Protein AF-A0A967CZC4-F1 (afdb_monomer_lite)

Structure (mmCIF, N/CA/C/O backbone):
data_AF-A0A967CZC4-F1
#
_entry.id   AF-A0A967CZC4-F1
#
loop_
_atom_site.group_PDB
_atom_site.id
_atom_site.type_symbol
_atom_site.label_atom_id
_atom_site.label_alt_id
_atom_site.label_comp_id
_atom_site.label_asym_id
_atom_site.label_entity_id
_atom_site.label_seq_id
_atom_site.pdbx_PDB_ins_code
_atom_site.Cartn_x
_atom_site.Cartn_y
_atom_site.Cartn_z
_atom_site.occupancy
_atom_site.B_iso_or_equiv
_atom_site.auth_seq_id
_atom_site.auth_comp_id
_atom_site.auth_asym_id
_atom_site.auth_atom_id
_atom_site.pdbx_PDB_model_num
ATOM 1 N N . GLY A 1 1 ? 10.752 11.938 -12.360 1.00 60.97 1 GLY A N 1
ATOM 2 C CA . GLY A 1 1 ? 12.093 12.480 -12.692 1.00 60.97 1 GLY A CA 1
ATOM 3 C C . GLY A 1 1 ? 12.922 11.416 -13.391 1.00 60.97 1 GLY A C 1
ATOM 4 O O . GLY A 1 1 ? 12.366 10.380 -13.727 1.00 60.97 1 GLY A O 1
ATOM 5 N N . ALA A 1 2 ? 14.230 11.618 -13.576 1.00 79.44 2 ALA A N 1
ATOM 6 C CA . ALA A 1 2 ? 15.108 10.670 -14.288 1.00 79.44 2 ALA A CA 1
ATOM 7 C C . ALA A 1 2 ? 15.098 9.224 -13.729 1.00 79.44 2 ALA A C 1
ATOM 9 O O . ALA A 1 2 ? 15.350 8.278 -14.472 1.00 79.44 2 ALA A O 1
ATOM 10 N N . ALA A 1 3 ? 14.755 9.038 -12.449 1.00 81.06 3 ALA A N 1
ATOM 11 C CA . ALA A 1 3 ? 14.599 7.726 -11.815 1.00 81.06 3 ALA A CA 1
ATOM 12 C C . ALA A 1 3 ? 13.300 6.983 -12.204 1.00 81.06 3 ALA A C 1
ATOM 14 O O . ALA A 1 3 ? 13.224 5.769 -12.069 1.00 81.06 3 ALA A O 1
ATOM 15 N N . GLY A 1 4 ? 12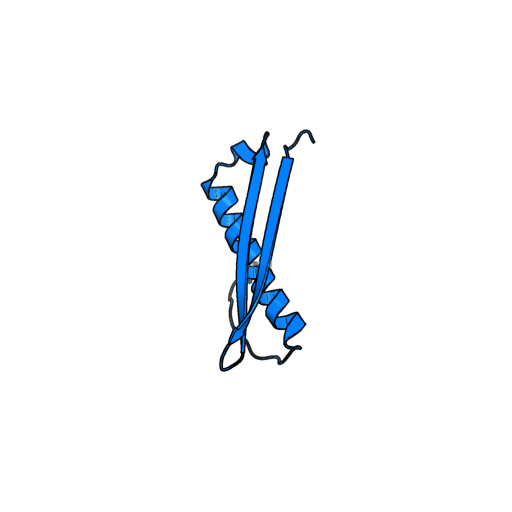.282 7.673 -12.722 1.00 86.88 4 GLY A N 1
ATOM 16 C CA . GLY A 1 4 ? 10.947 7.120 -12.967 1.00 86.88 4 GLY A CA 1
ATOM 17 C C . GLY A 1 4 ? 9.842 7.896 -12.251 1.00 86.88 4 GLY A C 1
ATOM 18 O O . GLY A 1 4 ? 10.052 9.031 -11.794 1.00 86.88 4 GLY A O 1
ATOM 19 N N . PHE A 1 5 ? 8.654 7.296 -12.200 1.00 84.31 5 PHE A N 1
ATOM 20 C CA . PHE A 1 5 ? 7.477 7.827 -11.513 1.00 84.31 5 PHE A CA 1
ATOM 21 C C . PHE A 1 5 ? 6.678 6.709 -10.843 1.00 84.31 5 PHE A C 1
ATOM 23 O O . PHE A 1 5 ? 6.660 5.582 -11.330 1.00 84.31 5 PHE A O 1
ATOM 30 N N . ALA A 1 6 ? 5.983 7.061 -9.765 1.00 84.31 6 ALA A N 1
ATOM 31 C CA . ALA A 1 6 ? 4.942 6.258 -9.146 1.00 84.31 6 ALA A CA 1
ATOM 32 C C . ALA A 1 6 ? 3.731 7.165 -8.894 1.00 84.31 6 ALA A C 1
ATOM 34 O O . ALA A 1 6 ? 3.892 8.306 -8.457 1.00 84.31 6 ALA A O 1
ATOM 35 N N . LYS A 1 7 ? 2.534 6.684 -9.215 1.00 83.56 7 LYS A N 1
ATOM 36 C CA . LYS A 1 7 ? 1.256 7.320 -8.879 1.00 83.56 7 LYS A CA 1
ATOM 37 C C . LYS A 1 7 ? 0.372 6.262 -8.254 1.00 83.56 7 LYS A C 1
ATOM 39 O O . LYS A 1 7 ? 0.337 5.156 -8.777 1.00 83.56 7 LYS A O 1
ATOM 44 N N . GLY A 1 8 ? -0.353 6.594 -7.200 1.00 81.62 8 GLY A N 1
ATOM 45 C CA . GLY A 1 8 ? -1.307 5.666 -6.618 1.00 81.62 8 GLY A CA 1
ATOM 46 C C . GLY A 1 8 ? -2.480 6.377 -5.977 1.00 81.62 8 GLY A C 1
ATOM 47 O O . GLY A 1 8 ? -2.419 7.579 -5.710 1.00 81.62 8 GLY A O 1
ATOM 48 N N . SER A 1 9 ? -3.541 5.619 -5.762 1.00 84.50 9 SER A N 1
ATOM 49 C CA . SER A 1 9 ? -4.737 6.022 -5.036 1.00 84.50 9 SER A CA 1
ATOM 50 C C . SER A 1 9 ? -5.166 4.881 -4.131 1.00 84.50 9 SER A C 1
ATOM 52 O O . SER A 1 9 ? -5.063 3.718 -4.515 1.00 84.50 9 SER A O 1
ATOM 54 N N . ALA A 1 10 ? -5.672 5.225 -2.953 1.00 84.69 10 ALA A N 1
ATOM 55 C CA . ALA A 1 10 ? -6.231 4.272 -2.012 1.00 84.69 10 ALA A CA 1
ATOM 56 C C . ALA A 1 10 ? -7.676 4.659 -1.698 1.00 84.69 10 ALA A C 1
ATOM 58 O O . ALA A 1 10 ? -7.971 5.833 -1.459 1.00 84.69 10 ALA A O 1
ATOM 59 N N . LYS A 1 11 ? -8.565 3.670 -1.678 1.00 89.81 11 LYS A N 1
ATOM 60 C CA . LYS A 1 11 ? -9.917 3.792 -1.143 1.00 89.81 11 LYS A CA 1
ATOM 61 C C . LYS A 1 11 ? -9.962 3.037 0.175 1.00 89.81 11 LYS A C 1
ATOM 63 O O . LYS A 1 11 ? -9.677 1.847 0.200 1.00 89.81 11 LYS A O 1
ATOM 68 N N . VAL A 1 12 ? -10.329 3.730 1.248 1.00 86.75 12 VAL A N 1
ATOM 69 C CA . VAL A 1 12 ? -10.449 3.155 2.592 1.00 86.75 12 VAL A CA 1
ATOM 70 C C . VAL A 1 12 ? -11.902 3.247 3.033 1.00 86.75 12 VAL A C 1
ATOM 72 O O . VAL A 1 12 ? -12.540 4.287 2.859 1.00 86.75 12 VAL A O 1
ATOM 75 N N . VAL A 1 13 ? -12.422 2.154 3.582 1.00 91.44 13 VAL A N 1
ATOM 76 C CA . VAL A 1 13 ? -13.774 2.060 4.135 1.00 91.44 13 VAL A CA 1
ATOM 77 C C . VAL A 1 13 ? -13.671 1.522 5.554 1.00 91.44 13 VAL A C 1
ATOM 79 O O . VAL A 1 13 ? -13.060 0.479 5.781 1.00 91.44 13 VAL A O 1
ATOM 82 N N . LEU A 1 14 ? -14.275 2.243 6.493 1.00 90.00 14 LEU A N 1
ATOM 83 C CA . LEU A 1 14 ? -14.447 1.815 7.876 1.00 90.00 14 LEU A CA 1
ATOM 84 C C . LEU A 1 14 ? -15.908 1.423 8.061 1.00 90.00 14 LEU A C 1
ATOM 86 O O . LEU A 1 14 ? -16.796 2.196 7.700 1.00 90.00 14 LEU A O 1
ATOM 90 N N . THR A 1 15 ? -16.142 0.225 8.580 1.00 93.75 15 THR A N 1
ATOM 91 C CA . THR A 1 15 ? -17.486 -0.290 8.862 1.00 93.75 15 THR A CA 1
ATOM 92 C C . THR A 1 15 ? -17.531 -0.762 10.305 1.00 93.75 15 THR A C 1
ATOM 94 O O . THR A 1 15 ? -16.597 -1.421 10.761 1.00 93.75 15 THR A O 1
ATOM 97 N N . ASP A 1 16 ? -18.599 -0.421 11.018 1.00 94.12 16 ASP A N 1
ATOM 98 C CA . ASP A 1 16 ? -18.834 -0.956 12.355 1.00 94.12 16 ASP A CA 1
ATOM 99 C C . ASP A 1 16 ? -19.158 -2.451 12.253 1.00 94.12 16 ASP A C 1
ATOM 101 O O . ASP A 1 16 ? -20.023 -2.854 11.473 1.00 94.12 16 ASP A O 1
ATOM 105 N N . GLU A 1 17 ? -18.471 -3.271 13.043 1.00 93.69 17 GLU A N 1
ATOM 106 C CA . GLU A 1 17 ? -18.759 -4.697 13.196 1.00 93.69 17 GLU A CA 1
ATOM 107 C C . GLU A 1 17 ? -18.873 -5.061 14.679 1.00 93.69 17 GLU A C 1
ATOM 109 O O . GLU A 1 17 ? -18.443 -4.331 15.575 1.00 93.69 17 GLU A O 1
ATOM 114 N N . GLU A 1 18 ? -19.485 -6.208 14.964 1.00 91.50 18 GLU A N 1
ATOM 115 C CA . GLU A 1 18 ? -19.639 -6.668 16.337 1.00 91.50 18 GLU A CA 1
ATOM 116 C C . GLU A 1 18 ? -18.257 -6.962 16.951 1.00 91.50 18 GLU A C 1
ATOM 118 O O . GLU A 1 18 ? -17.540 -7.862 16.519 1.00 91.50 18 GLU A O 1
ATOM 123 N N . GLY A 1 19 ? -17.862 -6.166 17.949 1.00 86.00 19 GLY A N 1
ATOM 124 C CA . GLY A 1 19 ? -16.553 -6.276 18.598 1.00 86.00 19 GLY A CA 1
ATOM 125 C C . GLY A 1 19 ? -15.451 -5.376 18.026 1.00 86.00 19 GLY A C 1
ATOM 126 O O . GLY A 1 19 ? -14.319 -5.463 18.504 1.00 86.00 19 GLY A O 1
ATOM 127 N N . GLY A 1 20 ? -15.741 -4.485 17.068 1.00 85.75 20 GLY A N 1
ATOM 128 C CA . GLY A 1 20 ? -14.758 -3.495 16.620 1.00 85.75 20 GLY A CA 1
ATOM 129 C C . GLY A 1 20 ? -15.119 -2.738 15.343 1.00 85.75 20 GLY A C 1
ATOM 130 O O . GLY A 1 20 ? -16.278 -2.561 14.987 1.00 85.75 20 GLY A O 1
ATOM 131 N N . THR A 1 21 ? -14.088 -2.271 14.644 1.00 86.38 21 THR A N 1
ATOM 132 C CA . THR A 1 21 ? -14.222 -1.603 13.345 1.00 86.38 21 THR A CA 1
ATOM 133 C C . THR A 1 21 ? -13.476 -2.415 12.300 1.00 86.38 21 THR A C 1
ATOM 135 O O . THR A 1 21 ? -12.268 -2.631 12.422 1.00 86.38 21 THR A O 1
ATOM 138 N N . LEU A 1 22 ? -14.178 -2.828 11.248 1.00 87.38 22 LEU A N 1
ATOM 139 C CA . LEU A 1 22 ? -13.564 -3.453 10.087 1.00 87.38 22 LEU A CA 1
ATOM 140 C C . LEU A 1 22 ? -13.016 -2.367 9.156 1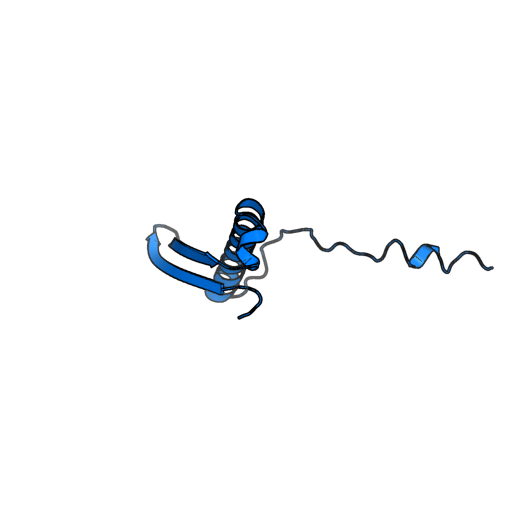.00 87.38 22 LEU A C 1
ATOM 142 O O . LEU A 1 22 ? -13.762 -1.532 8.638 1.00 87.38 22 LEU A O 1
ATOM 146 N N . LEU A 1 23 ? -11.706 -2.404 8.907 1.00 86.88 23 LEU A N 1
ATOM 147 C CA . LEU A 1 23 ? -11.043 -1.569 7.909 1.00 86.88 23 LEU A CA 1
ATOM 148 C C . LEU A 1 23 ? -10.840 -2.378 6.627 1.00 86.88 23 LEU A C 1
ATOM 150 O O . LEU A 1 23 ? -10.059 -3.326 6.597 1.00 86.88 23 LEU A O 1
ATOM 154 N N . SER A 1 24 ? -11.501 -1.958 5.551 1.00 87.50 24 SER A N 1
ATOM 155 C CA . SER A 1 24 ? -11.269 -2.469 4.196 1.00 87.50 24 SER A CA 1
ATOM 156 C C . SER A 1 24 ? -10.559 -1.427 3.342 1.00 87.50 24 SER A C 1
ATOM 158 O O . SER A 1 24 ? -10.850 -0.232 3.434 1.00 87.50 24 SER A O 1
ATOM 160 N N . TYR A 1 25 ? -9.645 -1.873 2.483 1.00 82.56 25 TYR A N 1
ATOM 161 C CA . TYR A 1 25 ? -8.913 -0.987 1.589 1.00 82.56 25 TYR A CA 1
ATOM 162 C C . TYR A 1 25 ? -8.729 -1.586 0.195 1.00 82.56 25 TYR A C 1
ATOM 164 O O . TYR A 1 25 ? -8.611 -2.798 0.032 1.00 82.56 25 TYR A O 1
ATOM 172 N N . ASP A 1 26 ? -8.681 -0.708 -0.801 1.00 84.69 26 ASP A N 1
ATOM 173 C CA . ASP A 1 26 ? -8.337 -1.019 -2.188 1.00 84.69 26 ASP A CA 1
ATOM 174 C C . ASP A 1 26 ? -7.303 0.005 -2.668 1.00 84.69 26 ASP A C 1
ATOM 176 O O . ASP A 1 26 ? -7.462 1.208 -2.437 1.00 84.69 26 ASP A O 1
ATOM 180 N N . VAL A 1 27 ? -6.218 -0.464 -3.280 1.00 80.19 27 VAL A N 1
ATOM 181 C CA . VAL A 1 27 ? -5.079 0.367 -3.684 1.00 80.19 27 VAL A CA 1
ATOM 182 C C . VAL A 1 27 ? -4.755 0.101 -5.144 1.00 80.19 27 VAL A C 1
ATOM 184 O O . VAL A 1 27 ? -4.408 -1.012 -5.530 1.00 80.19 27 VAL A O 1
ATOM 187 N N . GLU A 1 28 ? -4.763 1.167 -5.939 1.00 81.62 28 GLU A N 1
ATOM 188 C CA . GLU A 1 28 ? -4.262 1.152 -7.309 1.00 81.62 28 GLU A CA 1
ATOM 189 C C . GLU A 1 28 ? -2.953 1.941 -7.370 1.00 81.62 28 GLU A C 1
ATOM 191 O O . GLU A 1 28 ? -2.877 3.072 -6.887 1.00 81.62 28 GLU A O 1
ATOM 196 N N . ALA A 1 29 ? -1.922 1.376 -7.999 1.00 81.44 29 ALA A N 1
ATOM 197 C CA . ALA A 1 29 ? -0.654 2.059 -8.218 1.00 81.44 29 ALA A CA 1
ATOM 198 C C . ALA A 1 29 ? -0.097 1.794 -9.622 1.00 81.44 29 ALA A C 1
ATOM 200 O O . ALA A 1 29 ? -0.176 0.693 -10.160 1.00 81.44 29 ALA A O 1
ATOM 201 N N . LYS A 1 30 ? 0.503 2.826 -10.217 1.00 82.75 30 LYS A N 1
ATOM 202 C CA . LYS A 1 30 ? 1.160 2.808 -11.525 1.00 82.75 30 LYS A CA 1
ATOM 203 C C . LYS A 1 30 ? 2.595 3.298 -11.375 1.00 82.75 30 LYS A C 1
ATOM 205 O O . LYS A 1 30 ? 2.823 4.448 -10.993 1.00 82.75 30 LYS A O 1
ATOM 210 N N . VAL A 1 31 ? 3.553 2.442 -11.721 1.00 84.56 31 VAL A N 1
ATOM 211 C CA . VAL A 1 31 ? 4.992 2.732 -11.662 1.00 84.56 31 VAL A CA 1
ATOM 212 C C . VAL A 1 31 ? 5.588 2.635 -13.064 1.00 84.56 31 VAL A C 1
ATOM 214 O O . VAL A 1 31 ? 5.268 1.720 -13.817 1.00 84.56 31 VAL A O 1
ATOM 217 N N . GLY A 1 32 ? 6.451 3.582 -13.430 1.00 85.00 32 GLY A N 1
ATOM 218 C CA . GLY A 1 32 ? 7.059 3.645 -14.759 1.00 85.00 32 GLY A CA 1
ATOM 219 C C . GLY A 1 32 ? 8.468 4.233 -14.765 1.00 85.00 32 GLY A C 1
ATOM 220 O O . GLY A 1 32 ? 8.940 4.813 -13.784 1.00 85.00 32 GLY A O 1
ATOM 221 N N . GLY A 1 33 ? 9.156 4.092 -15.900 1.00 88.81 33 GLY A N 1
ATOM 222 C CA . GLY A 1 33 ? 10.554 4.502 -16.062 1.00 88.81 33 GLY A CA 1
ATOM 223 C C . GLY A 1 33 ? 11.535 3.498 -15.449 1.00 88.81 33 GLY A C 1
ATOM 224 O O . GLY A 1 33 ? 11.256 2.303 -15.417 1.00 88.81 33 GLY A O 1
ATOM 225 N N . LYS A 1 34 ? 12.692 3.967 -14.961 1.00 88.12 34 LYS A N 1
ATOM 226 C CA . LYS A 1 34 ? 13.737 3.075 -14.419 1.00 88.12 34 LYS A CA 1
ATOM 227 C C . LYS A 1 34 ? 13.276 2.308 -13.174 1.00 88.12 34 LYS A C 1
ATOM 229 O O . LYS A 1 34 ? 13.673 1.166 -13.000 1.00 88.12 34 LYS A O 1
ATOM 234 N N . LEU A 1 35 ? 12.375 2.876 -12.370 1.00 81.06 35 LEU A N 1
ATOM 235 C CA . LEU A 1 35 ? 11.749 2.172 -11.242 1.00 81.06 35 LEU A CA 1
ATOM 236 C C . LEU A 1 35 ? 11.005 0.895 -11.662 1.00 81.06 35 LEU A C 1
ATOM 238 O O . LEU A 1 35 ? 11.095 -0.111 -10.969 1.00 81.06 35 LEU A O 1
ATOM 242 N N . ALA A 1 36 ? 10.327 0.896 -12.813 1.00 83.62 36 ALA A N 1
ATOM 243 C CA . ALA A 1 36 ? 9.622 -0.292 -13.299 1.00 83.62 36 ALA A CA 1
ATOM 244 C C . ALA A 1 36 ? 10.580 -1.420 -13.734 1.00 83.62 36 ALA A C 1
ATOM 246 O O . ALA A 1 36 ? 10.179 -2.580 -13.796 1.00 83.62 36 ALA A O 1
ATOM 247 N N . GLN A 1 37 ? 11.858 -1.106 -13.989 1.00 88.62 37 GLN A N 1
ATOM 248 C CA . GLN A 1 37 ? 12.876 -2.091 -14.377 1.00 88.62 37 GLN A CA 1
ATOM 249 C C . GLN A 1 37 ? 13.296 -3.003 -13.218 1.00 88.62 37 GLN A C 1
ATOM 251 O O . GLN A 1 37 ? 13.917 -4.033 -13.460 1.00 88.62 37 GLN A O 1
ATOM 256 N N . LEU A 1 38 ? 12.932 -2.664 -11.975 1.00 85.06 38 LEU A N 1
ATOM 257 C CA . LEU A 1 38 ? 13.122 -3.539 -10.814 1.00 85.06 38 LEU A CA 1
ATOM 258 C C . LEU A 1 38 ? 12.250 -4.807 -10.891 1.00 85.06 38 LEU A C 1
ATOM 260 O O . LEU A 1 38 ? 12.530 -5.788 -10.206 1.00 85.06 38 LEU A O 1
ATOM 264 N N . GLY A 1 39 ? 11.227 -4.805 -11.753 1.00 81.75 39 GLY A N 1
ATOM 265 C CA . GLY A 1 39 ? 10.313 -5.924 -11.957 1.00 81.75 39 GLY A CA 1
ATOM 266 C C . GLY A 1 39 ? 9.170 -5.952 -10.939 1.00 81.75 39 GLY A C 1
ATOM 267 O O . GLY A 1 39 ? 9.323 -5.526 -9.793 1.00 81.75 39 GLY A O 1
ATOM 268 N N . SER A 1 40 ? 8.017 -6.481 -11.367 1.00 79.94 40 SER A N 1
ATOM 269 C CA . SER A 1 40 ? 6.782 -6.515 -10.566 1.00 79.94 40 SER A CA 1
ATOM 270 C C . SER A 1 40 ? 6.997 -7.170 -9.206 1.00 79.94 40 SER A C 1
ATOM 272 O O . SER A 1 40 ? 6.663 -6.582 -8.192 1.00 79.94 40 SER A O 1
ATOM 274 N N . ARG A 1 41 ? 7.695 -8.309 -9.149 1.00 83.19 41 ARG A N 1
ATOM 275 C CA . ARG A 1 41 ? 7.912 -9.055 -7.899 1.00 83.19 41 ARG A CA 1
ATOM 276 C C . ARG A 1 41 ? 8.614 -8.252 -6.793 1.00 83.19 41 ARG A C 1
ATOM 278 O O . ARG A 1 41 ? 8.273 -8.414 -5.624 1.00 83.19 41 ARG A O 1
ATOM 285 N N . ILE A 1 42 ? 9.607 -7.424 -7.134 1.00 83.56 42 ILE A N 1
ATOM 286 C CA . ILE A 1 42 ? 10.316 -6.596 -6.140 1.00 83.56 42 ILE A CA 1
ATOM 287 C C . ILE A 1 42 ? 9.410 -5.456 -5.669 1.00 83.56 42 ILE A C 1
ATOM 289 O O . ILE A 1 42 ? 9.345 -5.175 -4.473 1.00 83.56 42 ILE A O 1
ATOM 293 N N . ILE A 1 43 ? 8.691 -4.832 -6.605 1.00 80.75 43 ILE A N 1
ATOM 294 C CA . ILE A 1 43 ? 7.747 -3.748 -6.317 1.00 80.75 43 ILE A CA 1
ATOM 295 C C . ILE A 1 43 ? 6.602 -4.260 -5.433 1.00 80.75 43 ILE A C 1
ATOM 297 O O . ILE A 1 43 ? 6.314 -3.643 -4.411 1.00 80.75 43 ILE A O 1
ATOM 301 N N . ASP A 1 44 ? 6.024 -5.414 -5.762 1.00 82.00 44 ASP A N 1
ATOM 302 C CA . ASP A 1 44 ? 4.928 -6.045 -5.021 1.00 82.00 44 ASP A CA 1
ATOM 303 C C . ASP A 1 44 ? 5.354 -6.409 -3.592 1.00 82.00 44 ASP A C 1
ATOM 305 O O . ASP A 1 44 ? 4.630 -6.143 -2.633 1.00 82.00 44 ASP A O 1
ATOM 309 N N . GLY A 1 45 ? 6.558 -6.970 -3.420 1.00 84.81 45 GLY A N 1
ATOM 310 C CA . GLY A 1 45 ? 7.091 -7.305 -2.097 1.00 84.81 45 GLY A CA 1
ATOM 311 C C . GLY A 1 45 ? 7.314 -6.073 -1.215 1.00 84.81 45 GLY A C 1
ATOM 312 O O . GLY A 1 45 ? 6.993 -6.091 -0.026 1.00 84.81 45 GLY A O 1
ATOM 313 N N . PHE A 1 46 ? 7.824 -4.985 -1.797 1.00 82.81 46 PHE A N 1
ATOM 314 C CA . PHE A 1 46 ? 8.004 -3.723 -1.082 1.00 82.81 46 PHE A CA 1
ATOM 315 C C . PHE A 1 46 ? 6.664 -3.053 -0.747 1.00 82.81 46 PHE A C 1
ATOM 317 O O . PHE A 1 46 ? 6.486 -2.583 0.377 1.00 82.81 46 PHE A O 1
ATOM 324 N N . ALA A 1 47 ? 5.711 -3.057 -1.683 1.00 80.81 47 ALA A N 1
ATOM 325 C CA . ALA A 1 47 ? 4.372 -2.513 -1.477 1.00 80.81 47 ALA A CA 1
ATOM 326 C C . ALA A 1 47 ? 3.627 -3.252 -0.357 1.00 80.81 47 ALA A C 1
ATOM 328 O O . ALA A 1 47 ? 3.073 -2.604 0.530 1.00 80.81 47 ALA A O 1
ATOM 329 N N . LYS A 1 48 ? 3.684 -4.591 -0.341 1.00 82.88 48 LYS A N 1
ATOM 330 C CA . LYS A 1 48 ? 3.087 -5.402 0.727 1.00 82.88 4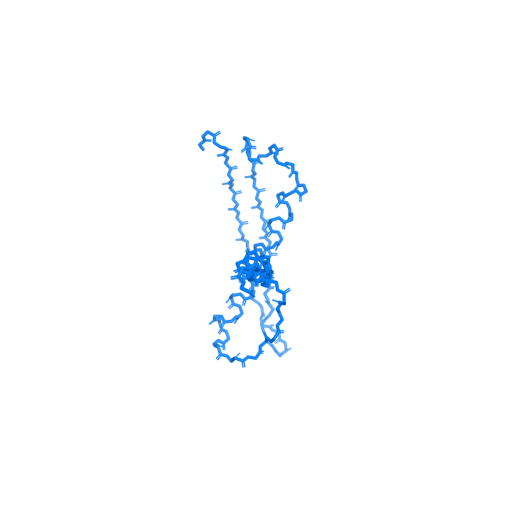8 LYS A CA 1
ATOM 331 C C . LYS A 1 48 ? 3.665 -5.046 2.098 1.00 82.88 48 LYS A C 1
ATOM 333 O O . LYS A 1 48 ? 2.909 -4.742 3.011 1.00 82.88 48 LYS A O 1
ATOM 338 N N . LYS A 1 49 ? 4.997 -4.982 2.215 1.00 84.06 49 LYS A N 1
ATOM 339 C CA . LYS A 1 49 ? 5.662 -4.599 3.471 1.00 84.06 49 LYS A CA 1
ATOM 340 C C . LYS A 1 49 ? 5.245 -3.203 3.948 1.00 84.06 49 LYS A C 1
ATOM 342 O O . LYS A 1 49 ? 5.046 -2.997 5.140 1.00 84.06 49 LYS A O 1
ATOM 347 N N . MET A 1 50 ? 5.142 -2.242 3.031 1.00 81.06 50 MET A N 1
ATOM 348 C CA . MET A 1 50 ? 4.724 -0.878 3.361 1.00 81.06 50 MET A CA 1
ATOM 349 C C . MET A 1 50 ? 3.271 -0.827 3.850 1.00 81.06 50 MET A C 1
ATOM 351 O O . MET A 1 50 ? 2.980 -0.088 4.786 1.00 81.06 50 MET A O 1
ATOM 355 N N . ALA A 1 51 ? 2.376 -1.618 3.248 1.00 82.00 51 ALA A N 1
ATOM 356 C CA . ALA A 1 51 ? 0.991 -1.735 3.695 1.00 82.00 51 ALA A CA 1
ATOM 357 C C . ALA A 1 51 ? 0.899 -2.358 5.097 1.00 82.00 51 ALA A C 1
ATOM 359 O O . ALA A 1 51 ? 0.215 -1.803 5.954 1.00 82.00 51 ALA A O 1
ATOM 360 N N . ASP A 1 52 ? 1.631 -3.450 5.347 1.00 82.62 52 ASP A N 1
ATOM 361 C CA . ASP A 1 52 ? 1.673 -4.108 6.660 1.00 82.62 52 ASP A CA 1
ATOM 362 C C . ASP A 1 52 ? 2.107 -3.114 7.755 1.00 82.62 52 ASP A C 1
ATOM 364 O O . ASP A 1 52 ? 1.421 -2.958 8.766 1.00 82.62 52 ASP A O 1
ATOM 368 N N . GLN A 1 53 ? 3.185 -2.361 7.503 1.00 82.81 53 GLN A N 1
ATOM 369 C CA . GLN A 1 53 ? 3.683 -1.339 8.428 1.00 82.81 53 GLN A CA 1
ATOM 370 C C . GLN A 1 53 ? 2.667 -0.208 8.649 1.00 82.81 53 GLN A C 1
ATOM 372 O O . GLN A 1 53 ? 2.455 0.211 9.784 1.00 82.81 53 GLN A O 1
ATOM 377 N N . PHE A 1 54 ? 2.014 0.278 7.587 1.00 84.06 54 PHE A N 1
ATOM 378 C CA . PHE A 1 54 ? 0.996 1.323 7.708 1.00 84.06 54 PHE A CA 1
ATOM 379 C C . PHE A 1 54 ? -0.146 0.899 8.634 1.00 84.06 54 PHE A C 1
ATOM 381 O O . PHE A 1 54 ? -0.547 1.681 9.491 1.00 84.06 54 PHE A O 1
ATOM 388 N N . PHE A 1 55 ? -0.676 -0.318 8.482 1.00 81.38 55 PHE A N 1
ATOM 389 C CA . PHE A 1 55 ? -1.801 -0.768 9.306 1.00 81.38 55 PHE A CA 1
ATOM 390 C C . PHE A 1 55 ? -1.402 -1.054 10.747 1.00 81.38 55 PHE A C 1
ATOM 392 O O . PHE A 1 55 ? -2.188 -0.775 11.654 1.00 81.38 55 PHE A O 1
ATOM 399 N N . GLU A 1 56 ? -0.189 -1.555 10.970 1.00 83.81 56 GLU A N 1
ATOM 400 C CA . GLU A 1 56 ? 0.367 -1.704 12.311 1.00 83.81 56 GLU A CA 1
ATOM 401 C C . GLU A 1 56 ? 0.466 -0.342 13.015 1.00 83.81 56 GLU A C 1
ATOM 403 O O . GLU A 1 56 ? -0.083 -0.158 14.104 1.00 83.81 56 GLU A O 1
ATOM 408 N N . GLU A 1 57 ? 1.085 0.644 12.362 1.00 84.38 57 GLU A N 1
ATOM 409 C CA . GLU A 1 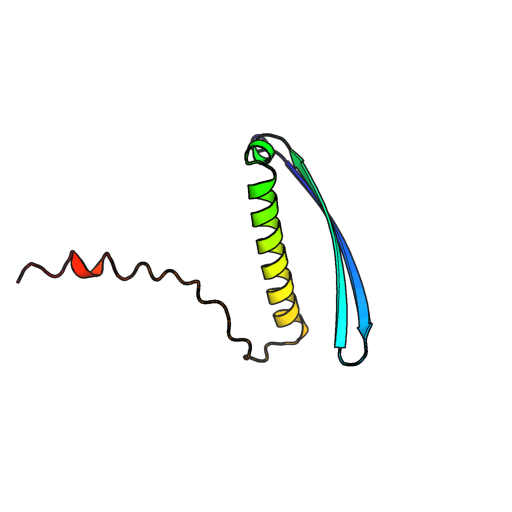57 ? 1.223 2.003 12.895 1.00 84.38 57 GLU A CA 1
ATOM 410 C C . GLU A 1 57 ? -0.135 2.700 13.062 1.00 84.38 57 GLU A C 1
ATOM 412 O O . GLU A 1 57 ? -0.376 3.351 14.082 1.00 84.38 57 GLU A O 1
ATOM 417 N N . PHE A 1 58 ? -1.047 2.539 12.101 1.00 83.44 58 PHE A N 1
ATOM 418 C CA . PHE A 1 58 ? -2.399 3.093 12.155 1.00 83.44 58 PHE A CA 1
ATOM 419 C C . PHE A 1 58 ? -3.180 2.530 13.341 1.00 83.44 58 PHE A C 1
ATOM 421 O O . PHE A 1 58 ? -3.754 3.302 14.110 1.00 83.44 58 PHE A O 1
ATOM 428 N N . ARG A 1 59 ? -3.157 1.206 13.537 1.00 81.81 59 ARG A N 1
ATOM 429 C CA . ARG A 1 59 ? -3.790 0.555 14.690 1.00 81.81 59 ARG A CA 1
ATOM 430 C C . ARG A 1 59 ? -3.240 1.124 15.994 1.00 81.81 59 ARG A C 1
ATOM 432 O O . ARG A 1 59 ? -4.022 1.565 16.831 1.00 81.81 59 ARG A O 1
ATOM 439 N N . ASN A 1 60 ? -1.915 1.171 16.128 1.00 84.12 60 ASN A N 1
ATOM 440 C CA . ASN A 1 60 ? -1.247 1.660 17.336 1.00 84.12 60 ASN A CA 1
ATOM 441 C C . ASN A 1 60 ? -1.573 3.138 17.616 1.00 84.12 60 ASN A C 1
ATOM 443 O O . ASN A 1 60 ? -1.732 3.541 18.766 1.00 84.12 60 ASN A O 1
ATOM 447 N N . THR A 1 61 ? -1.700 3.947 16.564 1.00 86.00 61 THR A N 1
ATOM 448 C CA . THR A 1 61 ? -2.021 5.375 16.678 1.00 86.00 61 THR A CA 1
ATOM 449 C C . THR A 1 61 ? -3.484 5.600 17.061 1.00 86.00 61 THR A C 1
ATOM 451 O O . THR A 1 61 ? -3.773 6.443 17.907 1.00 86.00 61 THR A O 1
ATOM 454 N N . VAL A 1 62 ? -4.415 4.862 16.451 1.00 81.38 62 VAL A N 1
ATOM 455 C CA . VAL A 1 62 ? -5.863 5.078 16.619 1.00 81.38 62 VAL A CA 1
ATOM 456 C C . VAL A 1 62 ? -6.410 4.431 17.889 1.00 81.38 62 VAL A C 1
ATOM 458 O O . VAL A 1 62 ? -7.307 4.994 18.510 1.00 81.38 62 VAL A O 1
ATOM 461 N N . GLN A 1 63 ? -5.874 3.284 18.309 1.00 79.81 63 GLN A N 1
ATOM 462 C CA . GLN A 1 63 ? -6.296 2.624 19.552 1.00 79.81 63 GLN A CA 1
ATOM 463 C C . GLN A 1 63 ? -5.712 3.297 20.806 1.00 79.81 63 GLN A C 1
ATOM 465 O O . GLN A 1 63 ? -6.145 3.000 21.917 1.00 79.81 63 GLN A O 1
ATOM 470 N N . GLY A 1 64 ? -4.772 4.234 20.631 1.00 65.31 64 GLY A N 1
ATOM 471 C CA . GLY A 1 64 ? -3.928 4.727 21.712 1.00 65.31 64 GLY A CA 1
ATOM 472 C C . GLY A 1 64 ? -2.948 3.637 22.145 1.00 65.31 64 GLY A C 1
ATOM 473 O O . GLY A 1 64 ? -3.252 2.449 22.097 1.00 65.31 64 GLY A O 1
ATOM 474 N N . SER A 1 65 ? -1.738 4.019 22.543 1.00 54.16 65 SER A N 1
ATOM 475 C CA . SER A 1 65 ? -0.715 3.071 22.982 1.00 54.16 65 SER A CA 1
ATOM 476 C C . SER A 1 65 ? -1.143 2.340 24.264 1.00 54.16 65 SER A C 1
ATOM 478 O O . SER A 1 65 ? -0.803 2.770 25.364 1.00 54.16 65 SER A O 1
ATOM 480 N N . SER A 1 66 ? -1.867 1.228 24.143 1.00 48.53 66 SER A N 1
ATOM 481 C CA . SER A 1 66 ? -1.721 0.120 25.080 1.00 48.53 66 SER A CA 1
ATOM 482 C C . SER A 1 66 ? -0.500 -0.662 24.617 1.00 48.53 66 SER A C 1
ATOM 484 O O . SER A 1 66 ? -0.525 -1.339 23.589 1.00 48.53 66 SER A O 1
ATOM 486 N N . GLU A 1 67 ? 0.600 -0.466 25.330 1.00 52.12 67 GLU A N 1
ATOM 487 C CA . GLU A 1 67 ? 1.827 -1.241 25.215 1.00 52.12 67 GLU A CA 1
ATOM 488 C C . GLU A 1 67 ? 1.512 -2.723 25.441 1.00 52.12 67 GLU A C 1
ATOM 490 O O . GLU A 1 67 ? 1.577 -3.176 26.567 1.00 52.12 67 GLU A O 1
ATOM 495 N N . GLU A 1 68 ? 1.122 -3.465 24.402 1.00 51.47 68 GLU A N 1
ATOM 496 C CA . GLU A 1 68 ? 1.043 -4.934 24.399 1.00 51.47 68 GLU A CA 1
ATOM 497 C C . GLU A 1 68 ? 0.703 -5.431 22.984 1.00 51.47 68 GLU A C 1
ATOM 499 O O . GLU A 1 68 ? -0.421 -5.792 22.646 1.00 51.47 68 GLU A O 1
ATOM 504 N N . ALA A 1 69 ? 1.712 -5.445 22.117 1.00 42.03 69 ALA A N 1
ATOM 505 C CA . ALA A 1 69 ? 1.749 -6.366 20.988 1.00 42.03 69 ALA A CA 1
ATOM 506 C C . ALA A 1 69 ? 3.214 -6.691 20.695 1.00 42.03 69 ALA A C 1
ATOM 508 O O . ALA A 1 69 ? 3.894 -6.010 19.928 1.00 42.03 69 ALA A O 1
ATOM 509 N N . GLU A 1 70 ? 3.713 -7.722 21.372 1.00 46.69 70 GLU A N 1
ATOM 510 C CA . GLU A 1 70 ? 4.946 -8.389 20.984 1.00 46.69 70 GLU A CA 1
ATOM 511 C C . GLU A 1 70 ? 4.839 -8.891 19.536 1.00 46.69 70 GLU A C 1
ATOM 513 O O . GLU A 1 70 ? 3.895 -9.598 19.183 1.00 46.69 70 GLU A O 1
ATOM 518 N N . GLY A 1 71 ? 5.846 -8.567 18.719 1.00 37.31 71 GLY A N 1
ATOM 519 C CA . GLY A 1 71 ? 6.164 -9.333 17.516 1.00 37.31 71 GLY A CA 1
ATOM 520 C C . GLY A 1 71 ? 6.623 -8.522 16.305 1.00 37.31 71 GLY A C 1
ATOM 521 O O . GLY A 1 71 ? 5.818 -8.226 15.436 1.00 37.31 71 GLY A O 1
ATOM 522 N N . PHE A 1 72 ? 7.938 -8.297 16.184 1.00 37.09 72 PHE A N 1
ATOM 523 C CA . PHE A 1 72 ? 8.744 -8.967 15.150 1.00 37.09 72 PHE A CA 1
ATOM 524 C C . PHE A 1 72 ? 10.244 -8.837 15.472 1.00 37.09 72 PHE A C 1
ATOM 526 O O . PHE A 1 72 ? 10.839 -7.756 15.424 1.00 37.09 72 PHE A O 1
ATOM 533 N N . GLU A 1 73 ? 10.875 -9.970 15.791 1.00 45.44 73 GLU A N 1
ATOM 534 C CA . GLU A 1 73 ? 12.328 -10.112 15.786 1.00 45.44 73 GLU A CA 1
ATOM 535 C C . GLU A 1 73 ? 12.852 -9.866 14.369 1.00 45.44 73 GLU A C 1
ATOM 537 O O . GLU A 1 73 ? 12.740 -10.687 13.462 1.00 45.44 73 GLU A O 1
ATOM 542 N N . GLY A 1 74 ? 13.427 -8.686 14.188 1.00 42.41 74 GLY A N 1
ATOM 543 C CA . GLY A 1 74 ? 14.112 -8.287 12.968 1.00 42.41 74 GLY A CA 1
ATOM 544 C C . GLY A 1 74 ? 15.152 -7.204 13.219 1.00 42.41 74 GLY A C 1
ATOM 545 O O . GLY A 1 74 ? 15.501 -6.469 12.301 1.00 42.41 74 GLY A O 1
ATOM 546 N N . ARG A 1 75 ? 15.663 -7.068 14.451 1.00 44.12 75 ARG A N 1
ATOM 547 C CA . ARG A 1 75 ? 16.915 -6.334 14.664 1.00 44.12 75 ARG A CA 1
ATOM 548 C C . ARG A 1 75 ? 18.062 -7.297 14.425 1.00 44.12 75 ARG A C 1
ATOM 550 O O . ARG A 1 75 ? 18.504 -7.990 15.338 1.00 44.12 75 ARG A O 1
ATOM 557 N N . GLU A 1 76 ? 18.573 -7.300 13.200 1.00 46.84 76 GLU A N 1
ATOM 558 C CA . GLU A 1 76 ? 19.928 -7.769 12.934 1.00 46.84 76 GLU A CA 1
ATOM 559 C C . GLU A 1 76 ? 20.915 -6.940 13.770 1.00 46.84 76 GLU A C 1
ATOM 561 O O . GLU A 1 76 ? 21.394 -5.871 13.390 1.00 46.84 76 GLU A O 1
ATOM 566 N N . ASN A 1 77 ? 21.211 -7.431 14.969 1.00 49.25 77 ASN A N 1
ATOM 567 C CA . ASN A 1 77 ? 22.274 -6.912 15.803 1.00 49.25 77 ASN A CA 1
ATOM 568 C C . ASN A 1 77 ? 23.597 -7.280 15.115 1.00 49.25 77 ASN A C 1
ATOM 570 O O . ASN A 1 77 ? 24.211 -8.307 15.403 1.00 49.25 77 ASN A O 1
ATOM 574 N N . LYS A 1 78 ? 24.081 -6.428 14.204 1.00 52.19 78 LYS A N 1
ATOM 575 C CA . LYS A 1 78 ? 25.468 -6.459 13.703 1.00 52.19 78 LYS A CA 1
ATOM 576 C C . LYS A 1 78 ? 26.469 -6.046 14.805 1.00 52.19 78 LYS A C 1
ATOM 578 O O . LYS A 1 78 ? 27.382 -5.262 14.572 1.00 52.19 78 LYS A O 1
ATOM 583 N N . LYS A 1 79 ? 26.320 -6.583 16.021 1.00 55.16 79 LYS A N 1
ATOM 584 C CA . LYS A 1 79 ? 27.241 -6.413 17.159 1.00 55.16 79 LYS A CA 1
ATOM 585 C C . LYS A 1 79 ? 28.016 -7.695 17.502 1.00 55.16 79 LYS A C 1
ATOM 587 O O . LYS A 1 79 ? 28.595 -7.783 18.574 1.00 55.16 79 LYS A O 1
ATOM 592 N N . GLY A 1 80 ? 28.060 -8.682 16.601 1.00 61.22 80 GLY A N 1
ATOM 593 C CA . GLY A 1 80 ? 28.813 -9.933 16.809 1.00 61.22 80 GLY A CA 1
ATOM 594 C C . GLY A 1 80 ? 30.172 -10.015 16.101 1.00 61.22 80 GLY A C 1
ATOM 595 O O . GLY A 1 80 ? 31.077 -10.690 16.578 1.00 61.22 80 GLY A O 1
ATOM 596 N N . TRP A 1 81 ? 30.352 -9.318 14.975 1.00 62.12 81 TRP A N 1
ATOM 597 C CA . TRP A 1 81 ? 31.577 -9.424 14.166 1.00 62.12 81 TRP A CA 1
ATOM 598 C C . TRP A 1 81 ? 32.704 -8.506 14.659 1.00 62.12 81 TRP A C 1
ATOM 600 O O . TRP A 1 81 ? 33.866 -8.899 14.685 1.00 62.12 81 TRP A O 1
ATOM 610 N N . LEU A 1 82 ? 32.374 -7.282 15.081 1.00 62.00 82 LEU A N 1
ATOM 611 C CA . LEU A 1 82 ? 33.378 -6.254 15.380 1.00 62.00 82 LEU A CA 1
ATOM 612 C C . LEU A 1 82 ? 34.059 -6.459 16.746 1.00 62.00 82 LEU A C 1
ATOM 614 O O . LEU A 1 82 ? 35.170 -5.982 16.946 1.00 62.00 82 LEU A O 1
ATOM 618 N N . GLY A 1 83 ? 33.434 -7.203 17.666 1.00 59.62 83 GLY A N 1
ATOM 619 C CA . GLY A 1 83 ? 33.993 -7.471 18.998 1.00 59.62 83 GLY A CA 1
ATOM 620 C C . GLY A 1 83 ? 35.124 -8.506 19.014 1.00 59.62 83 GLY A C 1
ATOM 621 O O . GLY A 1 83 ? 35.969 -8.473 19.903 1.00 59.62 83 GLY A O 1
ATOM 622 N N . ARG A 1 84 ? 35.191 -9.404 18.019 1.00 60.31 84 ARG A N 1
ATOM 623 C CA . ARG A 1 84 ? 36.223 -10.460 17.959 1.00 60.31 84 ARG A CA 1
ATOM 624 C C . ARG A 1 84 ? 37.533 -10.018 17.303 1.00 60.31 84 ARG A C 1
ATOM 626 O O . ARG A 1 84 ? 38.530 -10.710 17.471 1.00 60.31 84 ARG A O 1
ATOM 633 N N . LEU A 1 85 ? 37.557 -8.885 16.595 1.00 62.94 85 LEU A N 1
ATOM 634 C CA . LEU A 1 85 ? 38.766 -8.410 15.905 1.00 62.94 85 LEU A CA 1
ATOM 635 C C . LEU A 1 85 ? 39.704 -7.587 16.813 1.00 62.94 85 LEU A C 1
ATOM 637 O O . LEU A 1 85 ? 40.877 -7.438 16.495 1.00 62.94 85 LEU A O 1
ATOM 641 N N . VAL A 1 86 ? 39.218 -7.077 17.951 1.00 65.06 86 VAL A N 1
ATOM 642 C CA . VAL A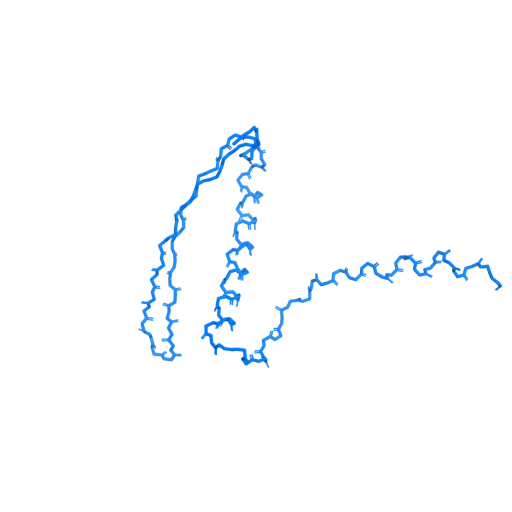 1 86 ? 39.999 -6.198 18.849 1.00 65.06 86 VAL A CA 1
ATOM 643 C C . VAL A 1 86 ? 40.601 -6.949 20.052 1.00 65.06 86 VAL A C 1
ATOM 645 O O . VAL A 1 86 ? 41.434 -6.403 20.762 1.00 65.06 86 VAL A O 1
ATOM 648 N N . SER A 1 87 ? 40.250 -8.223 20.273 1.00 60.59 87 SER A N 1
ATOM 649 C CA . SER A 1 87 ? 40.590 -8.944 21.515 1.00 60.59 87 SER A CA 1
ATOM 650 C C . SER A 1 87 ? 41.802 -9.894 21.447 1.00 60.59 87 SER A C 1
ATOM 652 O O . SER A 1 87 ? 42.044 -10.594 22.424 1.00 60.59 87 SER A O 1
ATOM 654 N N . ASN A 1 88 ? 42.576 -9.958 20.356 1.00 57.38 88 ASN A N 1
ATOM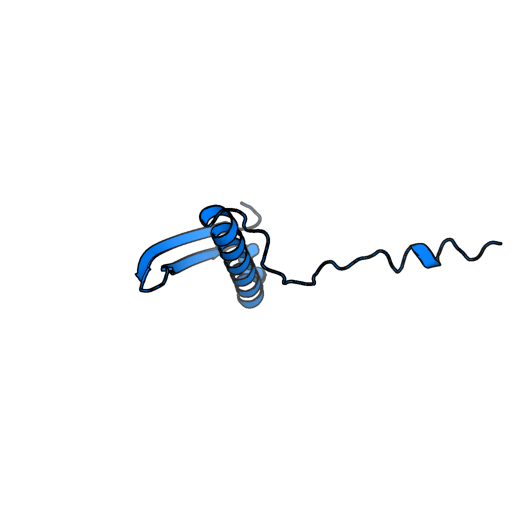 655 C CA . ASN A 1 88 ? 43.734 -10.875 20.271 1.00 57.38 88 ASN A CA 1
ATOM 656 C C . ASN A 1 88 ? 45.100 -10.168 20.284 1.00 57.38 88 ASN A C 1
ATOM 658 O O . ASN A 1 88 ? 45.999 -10.525 19.525 1.00 57.38 88 ASN A O 1
ATOM 662 N N . GLN A 1 89 ? 45.244 -9.164 21.147 1.00 58.44 89 GLN A N 1
ATOM 663 C CA . GLN A 1 89 ? 46.542 -8.642 21.577 1.00 58.44 89 GLN A CA 1
ATOM 664 C C . GLN A 1 89 ? 46.493 -8.333 23.077 1.00 58.44 89 GLN A C 1
ATOM 666 O O . GLN A 1 89 ? 46.347 -7.175 23.460 1.00 58.44 89 GLN A O 1
ATOM 671 N N . ASN A 1 90 ? 46.559 -9.379 23.904 1.00 43.72 90 ASN A N 1
ATOM 672 C CA . ASN A 1 90 ? 47.320 -9.377 25.157 1.00 43.72 90 ASN A CA 1
ATOM 673 C C . ASN A 1 90 ? 47.552 -10.812 25.639 1.00 43.72 90 ASN A C 1
ATOM 675 O O . ASN A 1 90 ? 46.547 -11.485 25.955 1.00 43.72 90 ASN A O 1
#

Radius of gyration: 20.73 Å; chains: 1; bounding box: 67×23×41 Å

pLDDT: mean 74.77, std 15.62, range [37.09, 94.12]

Foldseek 3Di:
DQQWDKDKDKDWDWDDDDPGIDIDMDMDMDTDHNVCVVDPVVVVVVVVVVVVVVVVVVCCVVVDDPPDDDDDPDPPPPVPPPVVVPPPDD

Secondary structure (DSSP, 8-state):
-TT-EEEEEEEEEEEEETTEEEEEEEEEEEEEGGGGGG-HHHHHHHHHHHHHHHHHHHHHHHS----------------SSTTSSSS---

Sequence (90 aa):
GAAGFAKGSAKVVLTDEEGGTLLSYDVEAKVGGKLAQLGSRIIDGFAKKMADQFFEEFRNTVQGSSEEAEGFEGRENKKGWLGRLVSNQN